Protein AF-A0A2X1PXD2-F1 (afdb_monomer_lite)

Sequence (109 aa):
MPIEGSRHIPLRERHIGAPIFWKPTAEQERQLKQDWEELMDLIVLGKLDQITARIGEVMQLRPKGANSRAVTKGIGKNGEIIDTLPLGFYLRKEFTAQILNAFLDVKPL

Secondary structure (DSSP, 8-state):
--B---TTS-GGGPPBPPP------HHHHHHHHHHHHHHHHHHHTT-GGG--TTS-SSEEEEE-SSSTT--EEEE-TTS-EEEE--EEEEE-HHHHHHHHHHHHHHS--

Structure (mmCIF, N/CA/C/O backbone):
data_AF-A0A2X1PXD2-F1
#
_entry.id   AF-A0A2X1PXD2-F1
#
loop_
_atom_site.group_PDB
_atom_site.id
_atom_site.type_symbol
_atom_site.label_atom_id
_atom_site.label_alt_id
_atom_site.label_comp_id
_atom_site.label_asym_id
_atom_site.label_entity_id
_atom_site.label_seq_id
_atom_site.pdbx_PDB_ins_code
_atom_site.Cartn_x
_atom_site.Cartn_y
_atom_site.Cartn_z
_atom_site.occupancy
_atom_site.B_iso_or_equiv
_atom_site.auth_seq_id
_atom_site.auth_comp_i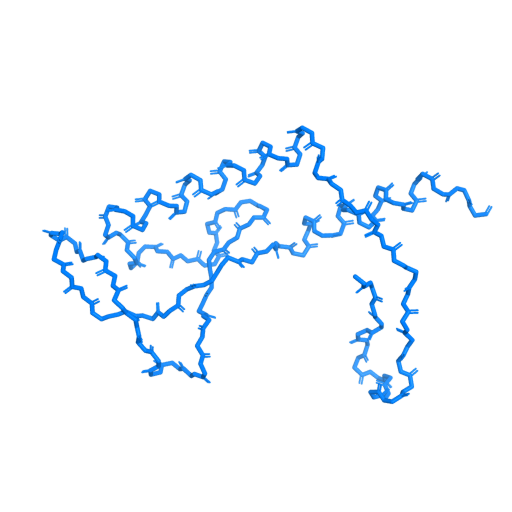d
_atom_site.auth_asym_id
_atom_site.auth_atom_id
_atom_site.pdbx_PDB_model_num
ATOM 1 N N . MET A 1 1 ? 11.187 -6.999 -8.329 1.00 93.12 1 MET A N 1
ATOM 2 C CA . MET A 1 1 ? 11.235 -7.993 -9.421 1.00 93.12 1 MET A CA 1
ATOM 3 C C . MET A 1 1 ? 9.890 -8.031 -10.122 1.00 93.12 1 MET A C 1
ATOM 5 O O . MET A 1 1 ? 8.942 -8.508 -9.508 1.00 93.12 1 MET A O 1
ATOM 9 N N . PRO A 1 2 ? 9.774 -7.497 -11.347 1.00 96.19 2 PRO A N 1
ATOM 10 C CA . PRO A 1 2 ? 8.592 -7.709 -12.178 1.00 96.19 2 PRO A CA 1
ATOM 11 C C . PRO A 1 2 ? 8.449 -9.197 -12.531 1.00 96.19 2 PRO A C 1
ATOM 13 O O . PRO A 1 2 ? 9.446 -9.865 -12.796 1.00 96.19 2 PRO A O 1
ATOM 16 N N . ILE A 1 3 ? 7.224 -9.712 -12.525 1.00 97.44 3 ILE A N 1
ATOM 17 C CA . ILE A 1 3 ? 6.891 -11.092 -12.908 1.00 97.44 3 ILE A CA 1
ATOM 18 C C . ILE A 1 3 ? 5.592 -11.084 -13.710 1.00 97.44 3 ILE A C 1
ATOM 20 O O . ILE A 1 3 ? 4.731 -10.229 -13.484 1.00 97.44 3 ILE A O 1
ATOM 24 N N . GLU A 1 4 ? 5.415 -12.044 -14.613 1.00 98.00 4 GLU A N 1
ATOM 25 C CA . GLU A 1 4 ? 4.138 -12.198 -15.306 1.00 98.00 4 GLU A CA 1
ATOM 26 C C . GLU A 1 4 ? 3.027 -12.636 -14.341 1.00 98.00 4 GLU A C 1
ATOM 28 O O . GLU A 1 4 ? 3.165 -13.588 -13.573 1.00 98.00 4 GLU A O 1
ATOM 33 N N . GLY A 1 5 ? 1.897 -11.927 -14.382 1.00 96.44 5 GLY A N 1
ATOM 34 C CA . GLY A 1 5 ? 0.757 -12.152 -13.486 1.00 96.44 5 GLY A CA 1
ATOM 35 C C . GLY A 1 5 ? -0.533 -12.585 -14.183 1.00 96.44 5 GLY A C 1
ATOM 36 O O . GLY A 1 5 ? -1.555 -12.735 -13.511 1.00 96.44 5 GLY A O 1
ATOM 37 N N . SER A 1 6 ? -0.520 -12.763 -15.510 1.00 97.62 6 SER A N 1
ATOM 38 C CA . SER A 1 6 ? -1.728 -13.110 -16.268 1.00 97.62 6 SER A CA 1
ATOM 39 C C . SER A 1 6 ? -2.318 -14.434 -15.779 1.00 97.62 6 SER A C 1
ATOM 41 O O . SER A 1 6 ? -1.616 -15.435 -15.627 1.00 97.62 6 SER A O 1
ATOM 43 N N . ARG A 1 7 ? -3.635 -14.449 -15.540 1.00 97.12 7 ARG A N 1
ATOM 44 C CA . ARG A 1 7 ? -4.357 -15.644 -15.063 1.00 97.12 7 ARG A CA 1
ATOM 45 C C . ARG A 1 7 ? -4.371 -16.780 -16.089 1.00 97.12 7 ARG A C 1
ATOM 47 O O . ARG A 1 7 ? -4.566 -17.922 -15.698 1.00 97.12 7 ARG A O 1
ATOM 54 N N . HIS A 1 8 ? -4.148 -16.461 -17.362 1.00 97.81 8 HIS A N 1
ATOM 55 C CA . HIS A 1 8 ? -4.156 -17.415 -18.473 1.00 97.81 8 HIS A CA 1
ATOM 56 C C . HIS A 1 8 ? -2.816 -18.145 -18.654 1.00 97.81 8 HIS A C 1
ATOM 58 O O . HIS A 1 8 ? -2.774 -19.137 -19.369 1.00 97.81 8 HIS A O 1
ATOM 64 N N . ILE A 1 9 ? -1.736 -17.675 -18.014 1.00 97.75 9 ILE A N 1
ATOM 65 C CA . ILE A 1 9 ? -0.409 -18.302 -18.086 1.00 97.75 9 ILE A CA 1
ATOM 66 C C . ILE A 1 9 ? -0.240 -19.225 -16.866 1.00 97.75 9 ILE A C 1
ATOM 68 O O . ILE A 1 9 ? -0.298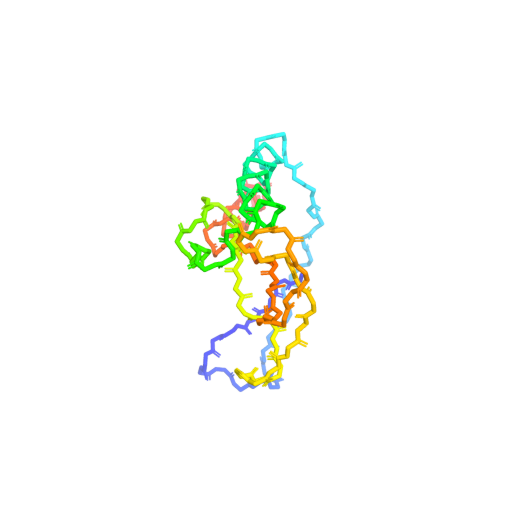 -18.728 -15.725 1.00 97.75 9 ILE A O 1
ATOM 72 N N . PRO A 1 10 ? -0.032 -20.544 -17.063 1.00 98.25 10 PRO A N 1
ATOM 73 C CA . PRO A 1 10 ? 0.266 -21.477 -15.981 1.00 98.25 10 PRO A CA 1
ATOM 74 C C . PRO A 1 10 ? 1.418 -20.978 -15.109 1.00 98.25 10 PRO A C 1
ATOM 76 O O . PRO A 1 10 ? 2.399 -20.442 -15.611 1.00 98.25 10 PRO A O 1
ATOM 79 N N . LEU A 1 11 ? 1.330 -21.174 -13.788 1.00 98.06 11 LEU A N 1
ATOM 80 C CA . LEU A 1 11 ? 2.308 -20.617 -12.839 1.00 98.06 11 LEU A CA 1
ATOM 81 C C . LEU A 1 11 ? 3.761 -20.968 -13.201 1.00 98.06 11 LEU A C 1
ATOM 83 O O . LEU A 1 11 ? 4.636 -20.118 -13.087 1.00 98.06 11 LEU A O 1
ATOM 87 N N . ARG A 1 12 ? 3.988 -22.203 -13.664 1.00 98.12 12 ARG A N 1
ATOM 88 C CA . ARG A 1 12 ? 5.312 -22.723 -14.034 1.00 98.12 12 ARG A CA 1
ATOM 89 C C . ARG A 1 12 ? 5.890 -22.115 -15.321 1.00 98.12 12 ARG A C 1
ATOM 91 O O . ARG A 1 12 ? 7.077 -22.263 -15.563 1.00 98.12 12 ARG A O 1
ATOM 98 N N . GLU A 1 13 ? 5.049 -21.484 -16.138 1.00 98.31 13 GLU A N 1
ATOM 99 C CA . GLU A 1 13 ? 5.396 -20.917 -17.453 1.00 98.31 13 GLU A CA 1
ATOM 100 C C . GLU A 1 13 ? 5.557 -19.391 -17.406 1.00 98.31 13 GLU A C 1
ATOM 102 O O . GLU A 1 13 ? 5.864 -18.769 -18.416 1.00 98.31 13 GLU A O 1
ATOM 107 N N . ARG A 1 14 ? 5.342 -18.769 -16.241 1.00 98.44 14 ARG A N 1
ATOM 108 C CA . ARG A 1 14 ? 5.482 -17.320 -16.070 1.00 98.44 14 ARG A CA 1
ATOM 109 C C . ARG A 1 14 ? 6.945 -16.912 -16.077 1.00 98.44 14 ARG A C 1
ATOM 111 O O . ARG A 1 14 ? 7.765 -17.497 -15.369 1.00 98.44 14 ARG A O 1
ATOM 118 N N . HIS A 1 15 ? 7.244 -15.838 -16.793 1.00 98.25 15 HIS A N 1
ATOM 119 C CA . HIS A 1 15 ? 8.589 -15.292 -16.867 1.00 98.25 15 HIS A CA 1
ATOM 120 C C . HIS A 1 15 ? 8.881 -14.307 -15.728 1.00 98.25 15 HIS A C 1
ATOM 122 O O . HIS A 1 15 ? 8.006 -13.591 -15.223 1.00 98.25 15 HIS A O 1
ATOM 128 N N . ILE A 1 16 ? 10.159 -14.255 -15.350 1.00 98.12 16 ILE A N 1
ATOM 129 C CA . ILE A 1 16 ? 10.722 -13.228 -14.472 1.00 98.12 16 ILE A CA 1
ATOM 130 C C . ILE A 1 16 ? 11.233 -12.092 -15.362 1.00 98.12 16 ILE A C 1
ATOM 132 O O . ILE A 1 16 ? 12.019 -12.324 -16.277 1.00 98.12 16 ILE A O 1
ATOM 136 N N . GLY A 1 17 ? 10.790 -10.864 -15.096 1.00 95.38 17 GLY A N 1
ATOM 137 C CA . GLY A 1 17 ? 11.259 -9.675 -15.804 1.00 95.38 17 GLY A CA 1
ATOM 138 C C . GLY A 1 17 ? 12.619 -9.183 -15.303 1.00 95.38 17 GLY A C 1
ATOM 139 O O . GLY A 1 17 ? 13.113 -9.599 -14.252 1.00 95.38 17 GLY A O 1
ATOM 140 N N . ALA A 1 18 ? 13.213 -8.238 -16.033 1.00 93.88 18 ALA A N 1
ATOM 141 C CA . ALA A 1 18 ? 14.459 -7.603 -15.611 1.0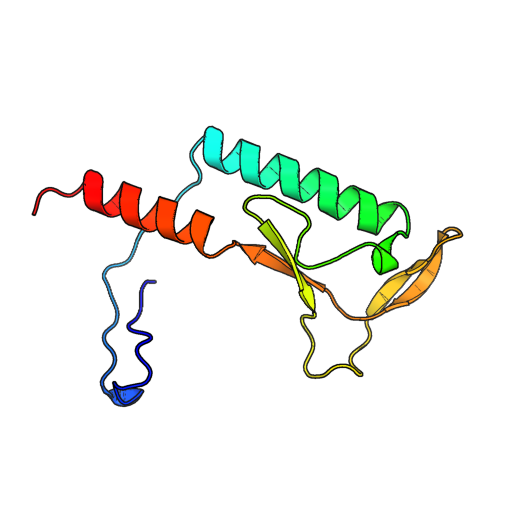0 93.88 18 ALA A CA 1
ATOM 142 C C . ALA A 1 18 ? 14.285 -6.868 -14.261 1.00 93.88 18 ALA A C 1
ATOM 144 O O . ALA A 1 18 ? 13.256 -6.217 -14.041 1.00 93.88 18 ALA A O 1
ATOM 145 N N . PRO A 1 19 ? 15.270 -6.943 -13.345 1.00 95.62 19 PRO A N 1
ATOM 146 C CA . PRO A 1 19 ? 15.211 -6.222 -12.081 1.00 95.62 19 PRO A CA 1
ATOM 147 C C . PRO A 1 19 ? 15.185 -4.708 -12.311 1.00 95.62 19 PRO A C 1
ATOM 149 O O . PRO A 1 19 ? 15.900 -4.182 -13.162 1.00 95.62 19 PRO A O 1
ATOM 152 N N . ILE A 1 20 ? 14.408 -4.008 -11.485 1.00 95.50 20 ILE A N 1
ATOM 153 C CA . ILE A 1 20 ? 14.421 -2.547 -11.392 1.00 95.50 20 ILE A CA 1
ATOM 154 C C . ILE A 1 20 ? 15.025 -2.205 -10.036 1.00 95.50 20 ILE A C 1
ATOM 156 O O . ILE A 1 20 ? 14.432 -2.507 -8.998 1.00 95.50 20 ILE A O 1
ATOM 160 N N . PHE A 1 21 ? 16.219 -1.616 -10.047 1.00 95.88 21 PHE A N 1
ATOM 161 C CA . PHE A 1 21 ? 16.851 -1.106 -8.837 1.00 95.88 21 PHE A CA 1
ATOM 162 C C . PHE A 1 21 ? 16.334 0.306 -8.575 1.00 95.88 21 PHE A C 1
ATOM 164 O O . PHE A 1 21 ? 16.804 1.277 -9.162 1.00 95.88 21 PHE A O 1
ATOM 171 N N . TRP A 1 22 ? 15.295 0.391 -7.751 1.00 96.88 22 TRP A N 1
ATOM 172 C CA . TRP A 1 22 ? 14.558 1.625 -7.518 1.00 96.88 22 TRP A CA 1
ATOM 173 C C . TRP A 1 22 ? 14.955 2.283 -6.195 1.00 96.88 22 TRP A C 1
ATOM 175 O O . TRP A 1 22 ? 15.147 1.614 -5.178 1.00 96.88 22 TRP A O 1
ATOM 185 N N . LYS A 1 23 ? 15.018 3.614 -6.227 1.00 97.62 23 LYS A N 1
ATOM 186 C CA . LYS A 1 23 ? 14.971 4.501 -5.065 1.00 97.62 23 LYS A CA 1
ATOM 187 C C . LYS A 1 23 ? 13.916 5.575 -5.348 1.00 97.62 23 LYS A C 1
ATOM 189 O O . LYS A 1 23 ? 13.823 5.995 -6.506 1.00 97.62 23 LYS A O 1
ATOM 194 N N . PRO A 1 24 ? 13.145 6.019 -4.344 1.00 98.00 24 PRO A N 1
ATOM 195 C CA . PRO A 1 24 ? 12.169 7.075 -4.548 1.00 98.00 24 PRO A CA 1
ATOM 196 C C . PRO A 1 24 ? 12.869 8.359 -4.992 1.00 98.00 24 PRO A C 1
ATOM 198 O O . PRO A 1 24 ? 13.921 8.735 -4.471 1.00 98.00 24 PRO A O 1
ATOM 201 N N . THR A 1 25 ? 12.280 9.038 -5.972 1.00 98.19 25 THR A N 1
ATOM 202 C CA . THR A 1 25 ? 12.603 10.447 -6.229 1.00 98.19 25 THR A CA 1
ATOM 203 C C . THR A 1 25 ? 12.123 11.316 -5.064 1.00 98.19 25 THR A C 1
ATOM 205 O O . THR A 1 25 ? 11.307 10.875 -4.258 1.00 98.19 25 THR A O 1
ATOM 208 N N . ALA A 1 26 ? 12.570 12.573 -4.995 1.00 98.44 26 ALA A N 1
ATOM 209 C CA . ALA A 1 26 ? 12.098 13.506 -3.968 1.00 98.44 26 ALA A CA 1
ATOM 210 C C . ALA A 1 26 ? 10.563 13.658 -3.966 1.00 98.44 26 ALA A C 1
ATOM 212 O O . ALA A 1 26 ? 9.956 13.736 -2.903 1.00 98.44 26 ALA A O 1
ATOM 213 N N . GLU A 1 27 ? 9.935 13.640 -5.145 1.00 98.31 27 GLU A N 1
ATOM 214 C CA . GLU A 1 27 ? 8.478 13.726 -5.262 1.00 98.31 27 GLU A CA 1
ATOM 215 C C . GLU A 1 27 ? 7.786 12.446 -4.776 1.00 98.31 27 GLU A C 1
ATOM 217 O O . GLU A 1 27 ? 6.841 12.514 -3.997 1.00 98.31 27 GLU A O 1
ATOM 222 N N . GLN A 1 28 ? 8.302 11.273 -5.154 1.00 98.56 28 GLN A N 1
ATOM 223 C CA . GLN A 1 28 ? 7.777 9.991 -4.668 1.00 98.56 28 GLN A CA 1
ATOM 224 C C . GLN A 1 28 ? 7.913 9.857 -3.147 1.00 98.56 28 GLN A C 1
ATOM 226 O O . GLN A 1 28 ? 6.984 9.401 -2.487 1.00 98.56 28 GLN A O 1
ATOM 231 N N . GLU A 1 29 ? 9.048 10.277 -2.585 1.00 98.81 29 GLU A N 1
ATOM 232 C CA . GLU A 1 29 ? 9.276 10.290 -1.138 1.00 98.81 29 GLU A CA 1
ATOM 233 C C . GLU A 1 29 ? 8.288 11.225 -0.433 1.00 98.81 29 GLU A C 1
ATOM 235 O O . GLU A 1 29 ? 7.703 10.855 0.582 1.00 98.81 29 GLU A O 1
ATOM 240 N N . ARG A 1 30 ? 8.040 12.417 -0.995 1.00 98.75 30 ARG A N 1
ATOM 241 C CA . ARG A 1 30 ? 7.062 13.376 -0.468 1.00 98.75 30 ARG A CA 1
ATOM 242 C C . ARG A 1 30 ? 5.651 12.783 -0.434 1.00 98.75 30 ARG A C 1
ATOM 244 O O . ARG A 1 30 ? 4.978 12.918 0.583 1.00 98.75 30 ARG A O 1
ATOM 251 N N . GLN A 1 31 ? 5.224 12.116 -1.508 1.00 98.75 31 GLN A N 1
ATOM 252 C CA . GLN A 1 31 ? 3.913 11.459 -1.580 1.00 98.75 31 GLN A CA 1
ATOM 253 C C . GLN A 1 31 ? 3.787 10.339 -0.537 1.00 98.75 31 GLN A C 1
ATOM 255 O O . GLN A 1 31 ? 2.809 10.286 0.205 1.00 98.75 31 GLN A O 1
ATOM 260 N N . LEU A 1 32 ? 4.804 9.476 -0.431 1.00 98.81 32 LEU A N 1
ATOM 261 C CA . LEU A 1 32 ? 4.833 8.400 0.564 1.00 98.81 32 LEU A CA 1
ATOM 262 C C . LEU A 1 32 ? 4.799 8.942 1.992 1.00 98.81 32 LEU A C 1
ATOM 264 O O . LEU A 1 32 ? 4.071 8.408 2.827 1.00 98.81 32 LEU A O 1
ATOM 268 N N . LYS A 1 33 ? 5.574 9.995 2.267 1.00 98.81 33 LYS A N 1
ATOM 269 C CA . LYS A 1 33 ? 5.620 10.650 3.572 1.00 98.81 33 LYS A CA 1
ATOM 270 C C . LYS A 1 33 ? 4.256 11.218 3.954 1.00 98.81 33 LYS A C 1
ATOM 272 O O . LYS A 1 33 ? 3.797 10.949 5.057 1.00 98.81 33 LYS A O 1
ATOM 277 N N . GLN A 1 34 ? 3.611 11.950 3.046 1.00 98.81 34 GLN A N 1
ATOM 278 C CA . GLN A 1 34 ? 2.298 12.551 3.283 1.00 98.81 34 GLN A CA 1
ATOM 279 C C . GLN A 1 34 ? 1.253 11.489 3.659 1.00 98.81 34 GLN A C 1
ATOM 281 O O . GLN A 1 34 ? 0.575 11.625 4.676 1.00 98.81 34 GLN A O 1
ATOM 286 N N . ASP A 1 35 ? 1.179 10.397 2.894 1.00 98.75 35 ASP A N 1
ATOM 287 C CA . ASP A 1 35 ? 0.258 9.296 3.194 1.00 98.75 35 ASP A CA 1
ATOM 288 C C . ASP A 1 35 ? 0.619 8.575 4.495 1.00 98.75 35 ASP A C 1
ATOM 290 O O . ASP A 1 35 ? -0.260 8.158 5.247 1.00 98.75 35 ASP A O 1
ATOM 294 N N . TRP A 1 36 ? 1.915 8.386 4.764 1.00 98.75 36 TRP A N 1
ATOM 295 C CA . TRP A 1 36 ? 2.370 7.756 5.997 1.00 98.75 36 TRP A CA 1
ATOM 296 C C . TRP A 1 36 ? 1.952 8.569 7.218 1.00 98.75 36 TRP A C 1
ATOM 298 O O . TRP A 1 36 ? 1.418 7.991 8.158 1.00 98.75 36 TRP A O 1
ATOM 308 N N . GLU A 1 37 ? 2.163 9.886 7.194 1.00 98.75 37 GLU A N 1
ATOM 309 C CA . GLU A 1 37 ? 1.795 10.794 8.283 1.00 98.75 37 GLU A CA 1
ATOM 310 C C . GLU A 1 37 ? 0.277 10.765 8.519 1.00 98.75 37 GLU A C 1
ATOM 312 O O . GLU A 1 37 ? -0.148 10.485 9.639 1.00 98.75 37 GLU A O 1
ATOM 317 N N . GLU A 1 38 ? -0.542 10.902 7.468 1.00 98.44 38 GLU A N 1
ATOM 318 C CA . GLU A 1 38 ? -2.010 10.835 7.580 1.00 98.44 38 GLU A CA 1
ATOM 319 C C . GLU A 1 38 ? -2.491 9.492 8.165 1.00 98.44 38 GLU A C 1
ATOM 321 O O . GLU A 1 38 ? -3.340 9.441 9.061 1.00 98.44 38 GLU A O 1
ATOM 326 N N . LEU A 1 39 ? -1.945 8.375 7.676 1.00 98.50 39 LEU A N 1
ATOM 327 C CA . LEU A 1 39 ? -2.325 7.038 8.136 1.00 98.50 39 LEU A CA 1
ATOM 328 C C . LEU A 1 39 ? -1.846 6.769 9.569 1.00 98.50 39 LEU A C 1
ATOM 330 O O . LEU A 1 39 ? -2.558 6.127 10.347 1.00 98.50 39 LEU A O 1
ATOM 334 N N . MET A 1 40 ? -0.657 7.249 9.933 1.00 98.38 40 MET A N 1
ATOM 335 C CA . MET A 1 40 ? -0.117 7.112 11.283 1.00 98.38 40 MET A CA 1
ATOM 336 C C . MET A 1 40 ? -0.855 7.983 12.293 1.00 98.38 40 MET A C 1
ATOM 338 O O . MET A 1 40 ? -1.064 7.517 13.412 1.00 98.38 40 MET A O 1
ATOM 342 N N . ASP A 1 41 ? -1.324 9.172 11.911 1.00 98.31 41 ASP A N 1
ATOM 343 C CA . ASP A 1 41 ? -2.173 10.006 12.765 1.00 98.31 41 ASP A CA 1
ATOM 344 C C . ASP A 1 41 ? -3.437 9.248 13.188 1.00 98.31 41 ASP A C 1
ATOM 346 O O . ASP A 1 41 ? -3.812 9.250 14.362 1.00 98.31 41 ASP A O 1
ATOM 350 N N . LEU A 1 42 ? -4.071 8.517 12.264 1.00 98.12 42 LEU A N 1
ATOM 351 C CA . LEU A 1 42 ? -5.230 7.681 12.592 1.00 98.12 42 LEU A CA 1
ATOM 352 C C . LEU A 1 42 ? -4.873 6.544 13.557 1.00 98.12 42 LEU A C 1
ATOM 354 O O . LEU A 1 42 ? -5.658 6.242 14.458 1.00 98.12 42 LEU A O 1
ATOM 358 N N . ILE A 1 43 ? -3.704 5.919 13.392 1.00 97.25 43 ILE A N 1
ATOM 359 C CA . ILE A 1 43 ? -3.241 4.834 14.267 1.00 97.25 43 ILE A CA 1
ATOM 360 C C . ILE A 1 43 ? -2.955 5.356 15.679 1.00 97.25 43 ILE A C 1
ATOM 362 O O . ILE A 1 43 ? -3.457 4.797 16.654 1.00 97.25 43 ILE A O 1
ATOM 366 N N . VAL A 1 44 ? -2.154 6.416 15.794 1.00 97.44 44 VAL A N 1
ATOM 367 C CA . VAL A 1 44 ? -1.671 6.938 17.080 1.00 97.44 44 VAL A CA 1
ATOM 368 C C . VAL A 1 44 ? -2.801 7.583 17.880 1.00 97.44 44 VAL A C 1
ATOM 370 O O . VAL A 1 44 ? -2.837 7.446 19.100 1.00 97.44 44 VAL A O 1
ATOM 373 N N . LEU A 1 45 ? -3.769 8.216 17.210 1.00 97.75 45 LEU A N 1
ATOM 374 C CA . LEU A 1 45 ? -4.946 8.807 17.855 1.00 97.75 45 LEU A CA 1
ATOM 375 C C . LEU A 1 45 ? -6.064 7.790 18.149 1.00 97.75 45 LEU A C 1
ATOM 377 O O . LEU A 1 45 ? -7.168 8.192 18.515 1.00 97.75 45 LEU A O 1
ATOM 381 N N . GLY A 1 46 ? -5.823 6.489 17.948 1.00 97.19 46 GLY A N 1
ATOM 382 C CA . GLY A 1 46 ? -6.802 5.435 18.228 1.00 97.19 46 GLY A CA 1
ATOM 383 C C . GLY A 1 46 ? -8.042 5.458 17.324 1.00 97.19 46 GLY A C 1
ATOM 384 O O . GLY A 1 46 ? -9.089 4.918 17.680 1.00 97.19 46 GLY A O 1
ATOM 385 N N . LYS A 1 47 ? -7.942 6.069 16.137 1.00 97.50 47 LYS A N 1
ATOM 386 C CA . LYS A 1 47 ? -9.017 6.194 15.134 1.00 97.50 47 LYS A CA 1
ATOM 387 C C . LYS A 1 47 ? -9.013 5.029 14.140 1.00 97.50 47 LYS A C 1
ATOM 389 O O . LYS A 1 47 ? -9.279 5.205 12.951 1.00 97.50 47 LYS A O 1
ATOM 394 N N . LEU A 1 48 ? -8.700 3.823 14.613 1.00 94.94 48 LEU A N 1
ATOM 395 C CA . LEU A 1 48 ? -8.537 2.639 13.762 1.00 94.94 48 LEU A CA 1
ATOM 396 C C . LEU A 1 48 ? -9.812 2.273 12.985 1.00 94.94 48 LEU A C 1
ATOM 398 O O . LEU A 1 48 ? -9.723 1.766 11.870 1.00 94.94 48 LEU A O 1
ATOM 402 N N . ASP A 1 49 ? -10.993 2.565 13.535 1.00 93.31 49 ASP A N 1
ATOM 403 C CA . ASP A 1 49 ? -12.291 2.336 12.890 1.00 93.31 49 ASP A CA 1
ATOM 404 C C . ASP A 1 49 ? -12.563 3.270 11.701 1.00 93.31 49 ASP A C 1
ATOM 406 O O . ASP A 1 49 ? -13.420 2.977 10.868 1.00 93.31 49 ASP A O 1
ATOM 410 N N . GLN A 1 50 ? -11.815 4.371 11.593 1.00 96.12 50 GLN A N 1
ATOM 411 C CA . GLN A 1 50 ? -11.905 5.314 10.477 1.00 96.12 50 GLN A CA 1
ATOM 412 C C . GLN A 1 50 ? -10.997 4.913 9.307 1.00 96.12 50 GLN A C 1
ATOM 414 O O . GLN A 1 50 ? -11.161 5.420 8.197 1.00 96.12 50 GLN A O 1
ATOM 419 N N . ILE A 1 51 ? -10.057 3.985 9.520 1.00 95.81 51 ILE A N 1
ATOM 420 C CA . ILE A 1 51 ? -9.118 3.557 8.484 1.00 95.81 51 ILE A CA 1
ATOM 421 C C . ILE A 1 51 ? -9.857 2.735 7.427 1.00 95.81 51 ILE A C 1
ATOM 423 O O . ILE A 1 51 ? -10.386 1.653 7.685 1.00 95.81 51 ILE A O 1
ATOM 427 N N . THR A 1 52 ? -9.837 3.222 6.186 1.00 95.12 52 THR A N 1
ATOM 428 C CA . THR A 1 52 ? -10.342 2.485 5.024 1.00 95.12 52 THR A CA 1
ATOM 429 C C . THR A 1 52 ? -9.301 2.448 3.912 1.00 95.12 52 THR A C 1
ATOM 431 O O . THR A 1 52 ? -8.418 3.296 3.833 1.00 95.12 52 THR A O 1
ATOM 434 N N . ALA A 1 53 ? -9.464 1.519 2.966 1.00 94.31 53 ALA A N 1
ATOM 435 C CA . ALA A 1 53 ? -8.622 1.415 1.770 1.00 94.31 53 ALA A CA 1
ATOM 436 C C . ALA A 1 53 ? -8.689 2.644 0.829 1.00 94.31 53 ALA A C 1
ATOM 438 O O . ALA A 1 53 ? -8.087 2.637 -0.245 1.00 94.31 53 ALA A O 1
ATOM 439 N N . ARG A 1 54 ? -9.476 3.673 1.159 1.00 96.75 54 ARG A N 1
ATOM 440 C CA . ARG A 1 54 ? -9.593 4.904 0.366 1.00 96.75 54 ARG A CA 1
ATOM 441 C C . ARG A 1 54 ? -8.636 6.002 0.830 1.00 96.75 54 ARG A C 1
ATOM 443 O O . ARG A 1 54 ? -8.361 6.877 0.027 1.00 96.75 54 ARG A O 1
ATOM 450 N N . ILE A 1 55 ? -8.128 5.922 2.059 1.00 97.81 55 ILE A N 1
ATOM 451 C CA . ILE A 1 55 ? -7.197 6.905 2.633 1.00 97.81 55 ILE A CA 1
ATOM 452 C C . ILE A 1 55 ? -5.792 6.691 2.047 1.00 97.81 55 ILE A C 1
ATOM 454 O O . ILE A 1 55 ? -5.424 5.542 1.760 1.00 97.81 55 ILE A O 1
ATOM 458 N N . GLY A 1 56 ? -5.065 7.790 1.839 1.00 98.12 56 GLY A N 1
ATOM 459 C CA . GLY A 1 56 ? -3.764 7.863 1.175 1.00 98.12 56 GLY A CA 1
ATOM 460 C C . GLY A 1 56 ? -3.831 7.773 -0.356 1.00 98.12 56 GLY A C 1
ATOM 461 O O . GLY A 1 56 ? -4.594 6.978 -0.922 1.00 98.12 56 GLY A O 1
ATOM 462 N N . GLU A 1 57 ? -3.028 8.588 -1.035 1.00 98.31 57 GLU A N 1
ATOM 463 C CA . GLU A 1 57 ? -3.016 8.776 -2.490 1.00 98.31 57 GLU A CA 1
ATOM 464 C C . GLU A 1 57 ? -2.204 7.714 -3.239 1.00 98.31 57 GLU A C 1
ATOM 466 O O . GLU A 1 57 ? -2.637 7.213 -4.279 1.00 98.31 57 GLU A O 1
ATOM 471 N N . VAL A 1 58 ? -1.044 7.334 -2.701 1.00 98.69 58 VAL A N 1
ATOM 472 C CA . VAL A 1 58 ? -0.078 6.384 -3.277 1.00 98.69 58 VAL A CA 1
ATOM 473 C C . VAL A 1 58 ? 0.180 5.175 -2.375 1.00 98.69 58 VAL A C 1
ATOM 475 O O . VAL A 1 58 ? 0.572 4.111 -2.863 1.00 98.69 58 VAL A O 1
ATOM 478 N N . MET A 1 59 ? -0.100 5.292 -1.079 1.00 98.75 59 MET A N 1
ATOM 479 C CA . MET A 1 59 ? 0.024 4.256 -0.061 1.00 98.75 59 MET A CA 1
ATOM 480 C C . MET A 1 59 ? -1.279 4.126 0.734 1.00 98.75 59 MET A C 1
ATOM 482 O O . MET A 1 59 ? -2.040 5.070 0.881 1.00 98.75 59 MET A O 1
ATOM 486 N N . GLN A 1 60 ? -1.579 2.923 1.221 1.00 98.56 60 GLN A N 1
ATOM 487 C CA . GLN A 1 60 ? -2.792 2.652 1.995 1.00 98.56 60 GLN A CA 1
ATOM 488 C C . GLN A 1 60 ? -2.573 1.589 3.068 1.00 98.56 60 GLN A C 1
ATOM 490 O O . GLN A 1 60 ? -1.691 0.740 2.940 1.00 98.56 60 GLN A O 1
ATOM 495 N N . LEU A 1 61 ? -3.453 1.569 4.070 1.00 98.06 61 LEU A N 1
ATOM 496 C CA . LEU A 1 61 ? -3.565 0.467 5.024 1.00 98.06 61 LEU A CA 1
ATOM 497 C C . LEU A 1 61 ? -4.634 -0.542 4.587 1.00 98.06 61 LEU A C 1
ATOM 499 O O . LEU A 1 61 ? -5.736 -0.181 4.163 1.00 98.06 61 LEU A O 1
ATOM 503 N N . ARG A 1 62 ? -4.316 -1.835 4.699 1.00 96.31 62 ARG A N 1
ATOM 504 C CA . ARG A 1 62 ? -5.250 -2.950 4.456 1.00 96.31 62 ARG A CA 1
ATOM 505 C C . ARG A 1 62 ? -5.049 -4.053 5.497 1.00 96.31 62 ARG A C 1
ATOM 507 O O . ARG A 1 62 ? -3.943 -4.174 6.021 1.00 96.31 62 ARG A O 1
ATOM 514 N N . PRO A 1 63 ? -6.064 -4.899 5.759 1.00 94.38 63 PRO A N 1
ATOM 515 C CA . PRO A 1 63 ? -5.890 -6.068 6.615 1.00 94.38 63 PRO A CA 1
ATOM 516 C C . PRO A 1 63 ? -4.748 -6.973 6.133 1.00 94.38 63 PRO A C 1
ATOM 518 O O . PRO A 1 63 ? -4.704 -7.365 4.965 1.00 94.38 63 PRO A O 1
ATOM 521 N N . LYS A 1 64 ? -3.845 -7.327 7.050 1.00 92.69 64 LYS A N 1
ATOM 522 C CA . LYS A 1 64 ? -2.693 -8.210 6.841 1.00 92.69 64 LYS A CA 1
ATOM 523 C C . LYS A 1 64 ? -2.705 -9.311 7.904 1.00 92.69 64 LYS A C 1
ATOM 525 O O . LYS A 1 64 ? -1.901 -9.326 8.827 1.00 92.69 64 LYS A O 1
ATOM 530 N N . GLY A 1 65 ? -3.637 -10.246 7.766 1.00 87.38 65 GLY A N 1
ATOM 531 C CA . GLY A 1 65 ? -3.777 -11.397 8.660 1.00 87.38 65 GLY A CA 1
ATOM 532 C C . GLY A 1 65 ? -4.089 -12.674 7.889 1.00 87.38 65 GLY A C 1
ATOM 533 O O . GLY A 1 65 ? -4.514 -12.618 6.736 1.00 87.38 65 GLY A O 1
ATOM 534 N N . ALA A 1 66 ? -3.890 -13.828 8.533 1.00 82.62 66 ALA A N 1
ATOM 535 C CA . ALA A 1 66 ? -4.228 -15.132 7.952 1.00 82.62 66 ALA A CA 1
ATOM 536 C C . ALA A 1 66 ? -5.726 -15.250 7.617 1.00 82.62 66 ALA A C 1
ATOM 538 O O . ALA A 1 66 ? -6.112 -15.944 6.682 1.00 82.62 66 ALA A O 1
ATOM 539 N N . ASN A 1 67 ? -6.571 -14.576 8.397 1.00 88.25 67 ASN A N 1
ATOM 540 C CA . ASN A 1 67 ? -8.012 -14.485 8.213 1.00 88.25 67 ASN A CA 1
ATOM 541 C C . ASN A 1 67 ? -8.553 -13.270 8.991 1.00 88.25 67 ASN A C 1
ATOM 543 O O . ASN A 1 67 ? -7.804 -12.580 9.683 1.00 88.25 67 ASN A O 1
ATOM 547 N N . SER A 1 68 ? -9.863 -13.029 8.911 1.00 83.69 68 SER A N 1
ATOM 548 C CA . SER A 1 68 ? -10.547 -11.930 9.610 1.00 83.69 68 SER A CA 1
ATOM 549 C C . SER A 1 68 ? -10.679 -12.110 11.129 1.00 83.69 68 SER A C 1
ATOM 551 O O . SER A 1 68 ? -11.257 -11.25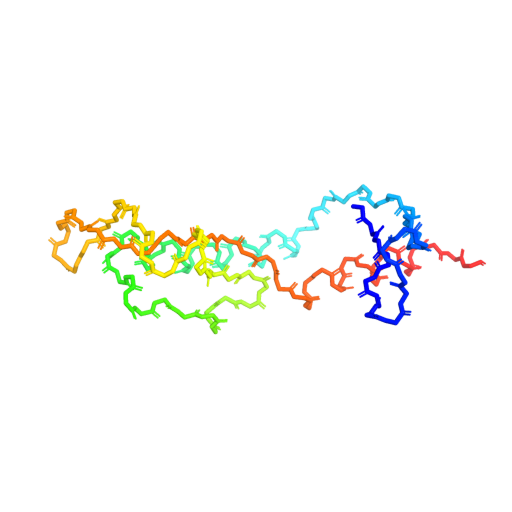0 11.783 1.00 83.69 68 SER A O 1
ATOM 553 N N . ARG A 1 69 ? -10.187 -13.218 11.696 1.00 88.19 69 ARG A N 1
ATOM 554 C CA . ARG A 1 69 ? -10.138 -13.465 13.148 1.00 88.19 69 ARG A CA 1
ATOM 555 C C . ARG A 1 69 ? -8.746 -13.219 13.730 1.00 88.19 69 ARG A C 1
ATOM 557 O O . ARG A 1 69 ? -8.569 -13.343 14.936 1.00 88.19 69 ARG A O 1
ATOM 564 N N . ALA A 1 70 ? -7.754 -12.919 12.889 1.00 91.81 70 ALA A N 1
ATOM 565 C CA . ALA A 1 70 ? -6.431 -12.530 13.354 1.00 91.81 70 ALA A CA 1
ATOM 566 C C . ALA A 1 70 ? -6.524 -11.216 14.139 1.00 91.81 70 ALA A C 1
ATOM 568 O O . ALA A 1 70 ? -7.190 -10.282 13.698 1.00 91.81 70 ALA A O 1
ATOM 569 N N . VAL A 1 71 ? -5.826 -11.146 15.271 1.00 94.19 71 VAL A N 1
ATOM 570 C CA . VAL A 1 71 ? -5.807 -9.966 16.138 1.00 94.19 71 VAL A CA 1
ATOM 571 C C . VAL A 1 71 ? -4.379 -9.557 16.477 1.00 94.19 71 VAL A C 1
ATOM 573 O O . VAL A 1 71 ? -3.481 -10.394 16.563 1.00 94.19 71 VAL A O 1
ATOM 576 N N . THR A 1 72 ? -4.183 -8.259 16.663 1.00 95.81 72 THR A N 1
ATOM 577 C CA . THR A 1 72 ? -2.978 -7.638 17.214 1.00 95.81 72 THR A CA 1
ATOM 578 C C . THR A 1 72 ? -3.383 -6.543 18.198 1.00 95.81 72 THR A C 1
ATOM 580 O O . THR A 1 72 ? -4.526 -6.085 18.179 1.00 95.81 72 THR A O 1
ATOM 583 N N . LYS A 1 73 ? -2.450 -6.094 19.041 1.00 97.38 73 LYS A N 1
ATOM 584 C CA . LYS A 1 73 ? -2.681 -4.947 19.926 1.00 97.38 73 LYS A CA 1
ATOM 585 C C . LYS A 1 73 ? -2.641 -3.633 19.143 1.00 97.38 73 LYS A C 1
ATOM 587 O O . LYS A 1 73 ? -1.778 -3.453 18.285 1.00 97.38 73 LYS A O 1
ATOM 592 N N . GLY A 1 74 ? -3.562 -2.729 19.460 1.00 96.25 74 GLY A N 1
ATOM 593 C CA . GLY A 1 74 ? -3.637 -1.364 18.936 1.00 96.25 74 GLY A CA 1
ATOM 594 C C . GLY A 1 74 ? -4.170 -0.388 19.986 1.00 96.25 74 GLY A C 1
ATOM 595 O O . GLY A 1 74 ? -4.472 -0.793 21.107 1.00 96.25 74 GLY A O 1
ATOM 596 N N . ILE A 1 75 ? -4.280 0.890 19.622 1.00 97.75 75 ILE A N 1
ATOM 597 C CA . ILE A 1 75 ? -4.800 1.955 20.492 1.00 97.75 75 ILE A CA 1
ATOM 598 C C . ILE A 1 75 ? -6.287 2.167 20.185 1.00 97.75 75 ILE A C 1
ATOM 600 O O . ILE A 1 75 ? -6.677 2.265 19.021 1.00 97.75 75 ILE A O 1
ATOM 604 N N . GLY A 1 76 ? -7.113 2.189 21.228 1.00 96.31 76 GLY A N 1
ATOM 605 C CA . GLY A 1 76 ? -8.548 2.441 21.168 1.00 96.31 76 GLY A CA 1
ATOM 606 C C . GLY A 1 76 ? -8.906 3.919 21.319 1.00 96.31 76 GLY A C 1
ATOM 607 O O . GLY A 1 76 ? -8.045 4.787 21.465 1.00 96.31 76 GLY A O 1
ATOM 608 N N . LYS A 1 77 ? -10.208 4.215 21.285 1.00 96.12 77 LYS A N 1
ATOM 609 C CA . LYS A 1 77 ? -10.733 5.590 21.191 1.00 96.12 77 LYS A CA 1
ATOM 610 C C . LYS A 1 77 ? -10.414 6.456 22.411 1.00 96.12 77 LYS A C 1
ATOM 612 O O . LYS A 1 77 ? -10.434 7.677 22.293 1.00 96.12 77 LYS A O 1
ATOM 617 N N . ASN A 1 78 ? -10.129 5.844 23.559 1.00 96.44 78 ASN A N 1
ATOM 618 C CA . ASN A 1 78 ? -9.799 6.531 24.806 1.00 96.44 78 ASN A CA 1
ATOM 619 C C . ASN A 1 78 ? -8.323 6.331 25.203 1.00 96.44 78 ASN A C 1
ATOM 621 O O . ASN A 1 78 ? -7.961 6.563 26.355 1.00 96.44 78 ASN A O 1
ATOM 625 N N . GLY A 1 79 ? -7.467 5.892 24.271 1.00 95.12 79 GLY A N 1
ATOM 626 C CA . GLY A 1 79 ? -6.048 5.627 24.531 1.00 95.12 79 GLY A CA 1
ATOM 627 C C . GLY A 1 79 ? -5.766 4.276 25.200 1.00 95.12 79 GLY A C 1
ATOM 628 O O . GLY A 1 79 ? -4.616 3.969 25.508 1.00 95.12 79 GLY A O 1
ATOM 629 N N . GLU A 1 80 ? -6.792 3.456 25.423 1.00 97.75 80 GLU A N 1
ATOM 630 C CA . GLU A 1 80 ? -6.659 2.103 25.946 1.00 97.75 80 GLU A CA 1
ATOM 631 C C . GLU A 1 80 ? -6.062 1.145 24.908 1.00 97.75 80 GLU A C 1
ATOM 633 O O . GLU A 1 80 ? -6.196 1.337 23.700 1.00 97.75 80 GLU A O 1
ATOM 638 N N . ILE A 1 81 ? -5.433 0.065 25.368 1.00 97.75 81 ILE A N 1
ATOM 639 C CA . ILE A 1 81 ? -4.982 -1.002 24.472 1.00 97.75 81 ILE A CA 1
ATOM 640 C C . ILE A 1 81 ? -6.176 -1.891 24.112 1.00 97.75 81 ILE A C 1
ATOM 642 O O . ILE A 1 81 ? -6.834 -2.434 24.999 1.00 97.75 81 ILE A O 1
ATOM 646 N N . ILE A 1 82 ? -6.402 -2.103 22.815 1.00 97.50 82 ILE A N 1
ATOM 647 C CA . ILE A 1 82 ? -7.462 -2.967 22.277 1.00 97.50 82 ILE A CA 1
ATOM 648 C C . ILE A 1 82 ? -6.898 -4.088 21.402 1.00 97.50 82 ILE A C 1
ATOM 650 O O . ILE A 1 82 ? -5.791 -3.983 20.870 1.00 97.50 82 ILE A O 1
ATOM 654 N N . ASP A 1 83 ? -7.681 -5.151 21.223 1.00 96.62 83 ASP A N 1
ATOM 655 C CA . ASP A 1 83 ? -7.464 -6.123 20.151 1.00 96.62 83 ASP A CA 1
ATOM 656 C C . ASP A 1 83 ? -8.125 -5.627 18.860 1.00 96.62 83 ASP A C 1
ATOM 658 O O . ASP A 1 83 ? -9.299 -5.259 18.844 1.00 96.62 83 ASP A O 1
ATOM 662 N N . THR A 1 84 ? -7.366 -5.611 17.769 1.00 94.62 84 THR A N 1
ATOM 663 C CA . THR A 1 84 ? -7.810 -5.122 16.457 1.00 94.62 84 THR A CA 1
ATOM 664 C C . THR A 1 84 ? -7.239 -5.978 15.328 1.00 94.62 84 THR A C 1
ATOM 666 O O . THR A 1 84 ? -6.326 -6.778 15.542 1.00 94.62 84 THR A O 1
ATOM 669 N N . LEU A 1 85 ? -7.758 -5.819 14.109 1.00 93.31 85 LEU A N 1
ATOM 670 C CA . LEU A 1 85 ? -7.205 -6.492 12.936 1.00 93.31 85 LEU A CA 1
ATOM 671 C C . LEU A 1 85 ? -5.776 -5.995 12.666 1.00 93.31 85 LEU A C 1
ATOM 673 O O . LEU A 1 85 ? -5.551 -4.783 12.642 1.00 93.31 85 LEU A O 1
ATOM 677 N N . PRO A 1 86 ? -4.812 -6.887 12.381 1.00 95.62 86 PRO A N 1
ATOM 678 C CA . PRO A 1 86 ? -3.508 -6.456 11.907 1.00 95.62 86 PRO A CA 1
ATOM 679 C C . PRO A 1 86 ? -3.660 -5.744 10.562 1.00 95.62 86 PRO A C 1
ATOM 681 O O . PRO A 1 86 ? -4.241 -6.288 9.617 1.00 95.62 86 PRO A O 1
ATOM 684 N N . LEU A 1 87 ? -3.128 -4.528 10.475 1.00 96.31 87 LEU A N 1
ATOM 685 C CA . LEU A 1 87 ? -3.057 -3.743 9.247 1.00 96.31 87 LEU A CA 1
ATOM 686 C C . LEU A 1 87 ? -1.625 -3.755 8.708 1.00 96.31 87 LEU A C 1
ATOM 688 O O . LEU A 1 87 ? -0.662 -3.835 9.466 1.00 96.31 87 LEU A O 1
ATOM 692 N N . GLY A 1 88 ? -1.484 -3.677 7.390 1.00 96.94 88 GLY A N 1
ATOM 693 C CA . GLY A 1 88 ? -0.203 -3.497 6.716 1.00 96.94 88 GLY A CA 1
ATOM 694 C C . GLY A 1 88 ? -0.270 -2.343 5.728 1.00 96.94 88 GLY A C 1
ATOM 695 O O . GLY A 1 88 ? -1.343 -2.055 5.195 1.00 96.94 88 GLY A O 1
ATOM 696 N N . PHE A 1 89 ? 0.873 -1.707 5.480 1.00 98.44 89 PHE A N 1
ATOM 697 C CA . PHE A 1 89 ? 1.027 -0.712 4.424 1.00 98.44 89 PHE A CA 1
ATOM 698 C C . PHE A 1 89 ? 1.171 -1.390 3.061 1.00 98.44 89 PHE A C 1
ATOM 700 O O . PHE A 1 89 ? 1.900 -2.372 2.906 1.00 98.44 89 PHE A O 1
ATOM 707 N N . TYR A 1 90 ? 0.480 -0.846 2.066 1.00 98.56 90 TYR A N 1
ATOM 708 C CA . TYR A 1 90 ? 0.513 -1.305 0.685 1.00 98.56 90 TYR A CA 1
ATOM 709 C C . TYR A 1 90 ? 0.684 -0.107 -0.239 1.00 98.56 90 TYR A C 1
ATOM 711 O O . TYR A 1 90 ? -0.083 0.852 -0.160 1.00 98.56 90 TYR A O 1
ATOM 719 N N . LEU A 1 91 ? 1.647 -0.196 -1.154 1.00 98.56 91 LEU A N 1
ATOM 720 C CA . LEU A 1 91 ? 1.730 0.721 -2.285 1.00 98.56 91 LEU A CA 1
ATOM 721 C C . LEU A 1 91 ? 0.577 0.440 -3.245 1.00 98.56 91 LEU A C 1
ATOM 723 O O . LEU A 1 91 ? 0.262 -0.716 -3.550 1.00 98.56 91 LEU A O 1
ATOM 727 N N . ARG A 1 92 ? -0.049 1.503 -3.733 1.00 98.62 92 ARG A N 1
ATOM 728 C CA . ARG A 1 92 ? -1.115 1.411 -4.721 1.00 98.62 92 ARG A CA 1
ATOM 729 C C . ARG A 1 92 ? -0.559 1.006 -6.086 1.00 98.62 92 ARG A C 1
ATOM 731 O O . ARG A 1 92 ? 0.621 1.186 -6.407 1.00 98.62 92 ARG A O 1
ATOM 738 N N . LYS A 1 93 ? -1.441 0.438 -6.910 1.00 98.12 93 LYS A N 1
ATOM 739 C CA . LYS A 1 93 ? -1.079 -0.025 -8.255 1.00 98.12 93 LYS A CA 1
ATOM 740 C C . LYS A 1 93 ? -0.657 1.141 -9.152 1.00 98.12 93 LYS A C 1
ATOM 742 O O . LYS A 1 93 ? 0.236 0.980 -9.968 1.00 98.12 93 LYS A O 1
ATOM 747 N N . GLU A 1 94 ? -1.247 2.315 -8.950 1.00 98.25 94 GLU A N 1
ATOM 748 C CA . GLU A 1 94 ? -0.928 3.546 -9.670 1.00 98.25 94 GLU A CA 1
ATOM 749 C C 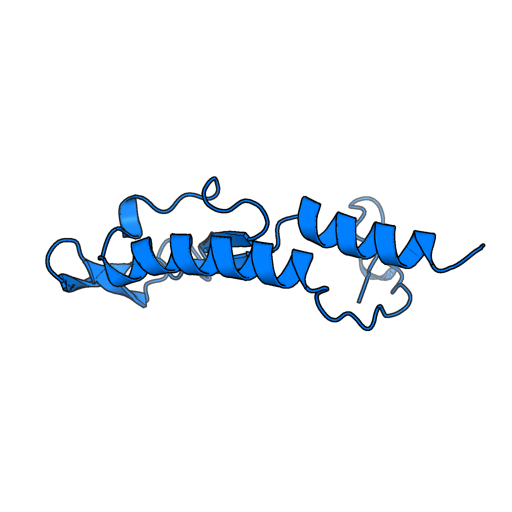. GLU A 1 94 ? 0.515 4.002 -9.390 1.00 98.25 94 GLU A C 1
ATOM 751 O O . GLU A 1 94 ? 1.259 4.292 -10.322 1.00 98.25 94 GLU A O 1
ATOM 756 N N . PHE A 1 95 ? 0.949 3.967 -8.125 1.00 98.62 95 PHE A N 1
ATOM 757 C CA . PHE A 1 95 ? 2.311 4.343 -7.731 1.00 98.62 95 PHE A CA 1
ATOM 758 C C . PHE A 1 95 ? 3.367 3.389 -8.301 1.00 98.62 95 PHE A C 1
ATOM 760 O O . PHE A 1 95 ? 4.383 3.804 -8.854 1.00 98.62 95 PHE A O 1
ATOM 767 N N . THR A 1 96 ? 3.116 2.080 -8.227 1.00 98.19 96 THR A N 1
ATOM 768 C CA . THR A 1 96 ? 4.032 1.092 -8.820 1.00 98.19 96 THR A CA 1
ATOM 769 C C . THR A 1 96 ? 4.026 1.131 -10.351 1.00 98.19 96 THR A C 1
ATOM 771 O O . THR A 1 96 ? 5.078 0.932 -10.955 1.00 98.19 96 THR A O 1
ATOM 774 N N . ALA A 1 97 ? 2.900 1.465 -10.990 1.00 97.88 97 ALA A N 1
ATOM 775 C CA . ALA A 1 97 ? 2.844 1.714 -12.430 1.00 97.88 97 ALA A CA 1
ATOM 776 C C . ALA A 1 97 ? 3.669 2.947 -12.839 1.00 97.88 97 ALA A C 1
ATOM 778 O O . ALA A 1 97 ? 4.376 2.889 -13.840 1.00 97.88 97 ALA A O 1
ATOM 779 N N . GLN A 1 98 ? 3.663 4.022 -12.044 1.00 97.62 98 GLN A N 1
ATOM 780 C CA . GLN A 1 98 ? 4.530 5.185 -12.270 1.00 97.62 98 GLN A CA 1
ATOM 781 C C . GLN A 1 98 ? 6.017 4.796 -12.261 1.00 97.62 98 GLN A C 1
ATOM 783 O O . GLN A 1 98 ? 6.771 5.248 -13.120 1.00 97.62 98 GLN A O 1
ATOM 788 N N . ILE A 1 99 ? 6.441 3.934 -11.327 1.00 97.06 99 ILE A N 1
ATOM 789 C CA . ILE A 1 99 ? 7.822 3.423 -11.274 1.00 97.06 99 ILE A CA 1
ATOM 790 C C . ILE A 1 99 ? 8.167 2.641 -12.549 1.00 97.06 99 ILE A C 1
ATOM 792 O O . ILE A 1 99 ? 9.256 2.810 -13.097 1.00 97.06 99 ILE A O 1
ATOM 796 N N . LEU A 1 100 ? 7.250 1.793 -13.028 1.00 96.44 100 LEU A N 1
ATOM 797 C CA . LEU A 1 100 ? 7.447 1.027 -14.261 1.00 96.44 100 LEU A CA 1
ATOM 798 C C . LEU A 1 100 ? 7.547 1.939 -15.488 1.00 96.44 100 LEU A C 1
ATOM 800 O O . LEU A 1 100 ? 8.466 1.764 -16.281 1.00 96.44 100 LEU A O 1
ATOM 804 N N . ASN A 1 101 ? 6.654 2.922 -15.615 1.00 95.94 101 ASN A N 1
ATOM 805 C CA . ASN A 1 101 ? 6.666 3.869 -16.730 1.00 95.94 101 ASN A CA 1
ATOM 806 C C . ASN A 1 101 ? 7.977 4.664 -16.757 1.00 95.94 101 ASN A C 1
ATOM 808 O O . ASN A 1 101 ? 8.669 4.654 -17.766 1.00 95.94 101 ASN A O 1
ATOM 812 N N . ALA A 1 102 ? 8.394 5.224 -15.616 1.00 94.12 102 ALA A N 1
ATOM 813 C CA . ALA A 1 102 ? 9.652 5.963 -15.520 1.00 94.12 102 ALA A CA 1
ATOM 814 C C . ALA A 1 102 ? 10.880 5.106 -15.880 1.00 94.12 102 ALA A C 1
ATOM 816 O O . ALA A 1 102 ? 11.842 5.605 -16.458 1.00 94.12 102 ALA A O 1
ATOM 817 N N . PHE A 1 103 ? 10.868 3.809 -15.554 1.00 93.62 103 PHE A N 1
ATOM 818 C CA . PHE A 1 103 ? 11.940 2.893 -15.948 1.00 93.62 103 PHE A CA 1
ATOM 819 C C . PHE A 1 103 ? 11.965 2.624 -17.459 1.00 93.62 103 PHE A C 1
ATOM 821 O O . PHE A 1 103 ? 13.049 2.530 -18.039 1.00 93.62 103 PHE A O 1
ATOM 828 N N . LEU A 1 104 ? 10.793 2.484 -18.084 1.00 92.12 104 LEU A N 1
ATOM 829 C CA . LEU A 1 104 ? 10.668 2.256 -19.523 1.00 92.12 104 LEU A CA 1
ATOM 830 C C . LEU A 1 104 ? 11.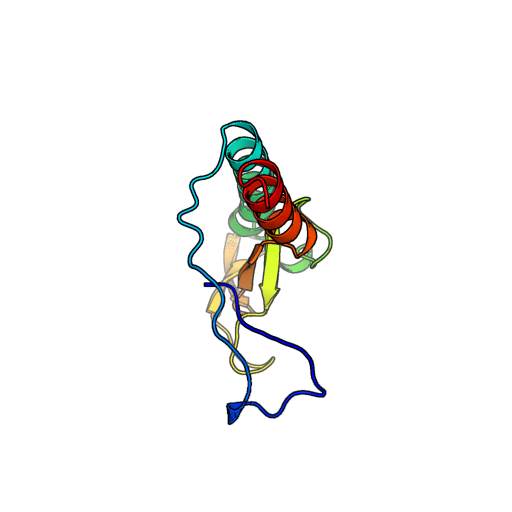032 3.510 -20.328 1.00 92.12 104 LEU A C 1
ATOM 832 O O . LEU A 1 104 ? 11.736 3.385 -21.319 1.00 92.12 104 LEU A O 1
ATOM 836 N N . ASP A 1 105 ? 10.654 4.703 -19.866 1.00 89.31 105 ASP A N 1
ATOM 837 C CA . ASP A 1 105 ? 10.949 5.966 -20.559 1.00 89.31 105 ASP A CA 1
ATOM 838 C C . ASP A 1 105 ? 12.459 6.270 -20.634 1.00 89.31 105 ASP A C 1
ATOM 840 O O . ASP A 1 105 ? 12.932 6.900 -21.577 1.00 89.31 105 ASP A O 1
ATOM 844 N N . VAL A 1 106 ? 13.240 5.810 -19.648 1.00 74.94 106 VAL A N 1
ATOM 845 C CA . VAL A 1 106 ? 14.703 6.004 -19.595 1.00 74.94 106 VAL A CA 1
ATOM 846 C C . VAL A 1 106 ? 15.462 4.964 -20.431 1.00 74.94 106 VAL A C 1
ATOM 848 O O . VAL A 1 106 ? 16.616 5.192 -20.797 1.00 74.94 106 VAL A O 1
ATOM 851 N N . LYS A 1 107 ? 14.844 3.822 -20.757 1.00 59.59 107 LYS A N 1
ATOM 852 C CA . LYS A 1 107 ? 15.429 2.810 -21.645 1.00 59.59 107 LYS A CA 1
ATOM 853 C C . LYS A 1 107 ? 14.856 2.966 -23.058 1.00 59.59 107 LYS A C 1
ATOM 855 O O . LYS A 1 107 ? 13.765 2.456 -23.300 1.00 59.59 107 LYS A O 1
ATOM 860 N N . PRO A 1 108 ? 15.569 3.595 -24.013 1.00 53.09 108 PRO A N 1
ATOM 861 C CA . PRO A 1 108 ? 15.173 3.468 -25.409 1.00 53.09 108 PRO A CA 1
ATOM 862 C C . PRO A 1 108 ? 15.200 1.981 -25.800 1.00 53.09 108 PRO A C 1
ATOM 864 O O . PRO A 1 108 ? 16.114 1.253 -25.398 1.00 53.09 108 PRO A O 1
ATOM 867 N N . LEU A 1 109 ? 14.157 1.547 -26.515 1.00 55.38 109 LEU A N 1
ATOM 868 C CA . LEU A 1 109 ? 14.066 0.221 -27.139 1.00 55.38 109 LEU A CA 1
ATOM 869 C C . LEU A 1 109 ? 15.194 0.008 -28.153 1.00 55.38 109 LEU A C 1
ATOM 871 O O . LEU A 1 109 ? 15.505 0.971 -28.891 1.00 55.38 109 LEU A O 1
#

Foldseek 3Di:
DDKDDDPPAPPVRIDDDDDDPDDDDPVRVVQVVVQVVVVVVCQQQQVVVVADQVGGDFKGKDFDDPDLPDWDWGAHNVRDIDTDGDIDMDTDPVSVVVSVVVVVVVDDD

Radius of gyration: 17.93 Å; chains: 1; bounding box: 29×36×53 Å

pLDDT: mean 95.1, std 7.5, range [53.09, 98.81]

Organism: Haemophilus influenzae (NCBI:txid727)

InterPro domains:
  IPR011335 Restriction endonuclease type II-like [SSF52980] (1-104)
  IPR011337 DNA mismatch repair MutH/Type II restriction enzyme Sau3AI [PF02976] (1-35)
  IPR037057 DNA mismatch repair MutH/Type II restriction endonuclease superfamily [G3DSA:3.40.600.10] (1-104)